Protein AF-A0A4D6HPH3-F1 (afdb_monomer_lite)

Organism: NCBI:txid61858

Structure (mmCIF, N/CA/C/O backbone):
data_AF-A0A4D6HPH3-F1
#
_entry.id   AF-A0A4D6HPH3-F1
#
loop_
_atom_site.group_PDB
_atom_site.id
_atom_site.type_symbol
_atom_site.label_atom_id
_atom_site.label_alt_id
_atom_site.label_comp_id
_atom_site.label_asym_id
_atom_site.label_entity_id
_atom_site.label_seq_id
_atom_site.pdbx_PDB_ins_code
_atom_site.Cartn_x
_atom_site.Cartn_y
_atom_site.Cartn_z
_atom_site.occupancy
_atom_site.B_iso_or_equiv
_atom_site.auth_seq_id
_atom_site.auth_comp_id
_atom_site.auth_asym_id
_atom_site.auth_atom_id
_atom_site.pdbx_PDB_model_num
ATOM 1 N N . MET A 1 1 ? -18.110 3.934 21.668 1.00 61.91 1 MET A N 1
ATOM 2 C CA . MET A 1 1 ? -17.185 5.072 21.456 1.00 61.91 1 MET A CA 1
ATOM 3 C C . MET A 1 1 ? -16.619 4.927 20.052 1.00 61.91 1 MET A C 1
ATOM 5 O O . MET A 1 1 ? -16.589 3.802 19.578 1.00 61.91 1 MET A O 1
ATOM 9 N N . THR A 1 2 ? -16.265 6.006 19.354 1.00 75.25 2 THR A N 1
ATOM 10 C CA . THR A 1 2 ? -15.538 5.900 18.077 1.00 75.25 2 THR A CA 1
ATOM 11 C C . THR A 1 2 ? -14.037 5.918 18.351 1.00 75.25 2 THR A C 1
ATOM 13 O O . THR A 1 2 ? -13.578 6.659 19.225 1.00 75.25 2 THR A O 1
ATOM 16 N N . ARG A 1 3 ? -13.281 5.059 17.659 1.00 83.62 3 ARG A N 1
ATOM 17 C CA . ARG A 1 3 ? -11.817 4.992 17.757 1.00 83.62 3 ARG A CA 1
ATOM 18 C C . ARG A 1 3 ? -11.217 5.499 16.454 1.00 83.62 3 ARG A C 1
ATOM 20 O O . ARG A 1 3 ? -11.610 5.055 15.382 1.00 83.62 3 ARG A O 1
ATOM 27 N N . TYR A 1 4 ? -10.231 6.383 16.556 1.00 85.38 4 TYR A N 1
ATOM 28 C CA . TYR A 1 4 ? -9.434 6.823 15.415 1.00 85.38 4 TYR A CA 1
ATOM 29 C C . TYR A 1 4 ? -8.162 5.981 15.341 1.00 85.38 4 TYR A C 1
ATOM 31 O O . TYR A 1 4 ? -7.408 5.909 16.313 1.00 85.38 4 TYR A O 1
ATOM 39 N N . VAL A 1 5 ? -7.938 5.326 14.205 1.00 85.12 5 VAL A N 1
ATOM 40 C CA . VAL A 1 5 ? -6.792 4.443 13.966 1.00 85.12 5 VAL A CA 1
ATOM 41 C C . VAL A 1 5 ? -6.025 4.951 12.755 1.00 85.12 5 VAL A C 1
ATOM 43 O O . VAL A 1 5 ? -6.610 5.261 11.721 1.00 85.12 5 VAL A O 1
ATOM 46 N N . ARG A 1 6 ? -4.702 5.049 12.885 1.00 85.81 6 ARG A N 1
ATOM 47 C CA . ARG A 1 6 ? -3.815 5.369 11.768 1.00 85.81 6 ARG A CA 1
ATOM 48 C C . ARG A 1 6 ? -3.439 4.079 11.048 1.00 85.81 6 ARG A C 1
ATOM 50 O O . ARG A 1 6 ? -2.815 3.214 11.654 1.00 85.81 6 ARG A O 1
ATOM 57 N N . GLU A 1 7 ? -3.763 3.986 9.766 1.00 84.94 7 GLU A N 1
ATOM 58 C CA . GLU A 1 7 ? -3.456 2.824 8.928 1.00 84.94 7 GLU A CA 1
ATOM 59 C C . GLU A 1 7 ? -2.606 3.233 7.726 1.00 84.94 7 GLU A C 1
ATOM 61 O O . GLU A 1 7 ? -2.793 4.314 7.168 1.00 84.94 7 GLU A O 1
ATOM 66 N N . THR A 1 8 ? -1.663 2.375 7.332 1.00 84.44 8 THR A N 1
ATOM 67 C CA . THR A 1 8 ? -0.870 2.548 6.110 1.00 84.44 8 THR A CA 1
ATOM 68 C C . THR A 1 8 ? -1.175 1.400 5.167 1.00 84.44 8 THR A C 1
ATOM 70 O O . THR A 1 8 ? -0.994 0.243 5.536 1.00 84.44 8 THR A O 1
ATOM 73 N N . HIS A 1 9 ? -1.599 1.738 3.956 1.00 81.50 9 HIS A N 1
ATOM 74 C CA . HIS A 1 9 ? -2.004 0.806 2.915 1.00 81.50 9 HIS A CA 1
ATOM 75 C C . HIS A 1 9 ? -1.086 0.934 1.704 1.00 81.50 9 HIS A C 1
ATOM 77 O O . HIS A 1 9 ? -0.665 2.037 1.351 1.00 81.50 9 HIS A O 1
ATOM 83 N N . CYS A 1 10 ? -0.785 -0.194 1.069 1.00 81.25 10 CYS A N 1
ATOM 84 C CA . CYS A 1 10 ? -0.149 -0.236 -0.244 1.00 81.25 10 CYS A CA 1
ATOM 85 C C . CYS A 1 10 ? -1.237 -0.406 -1.300 1.00 81.25 10 CYS A C 1
ATOM 87 O O . CYS A 1 10 ? -2.137 -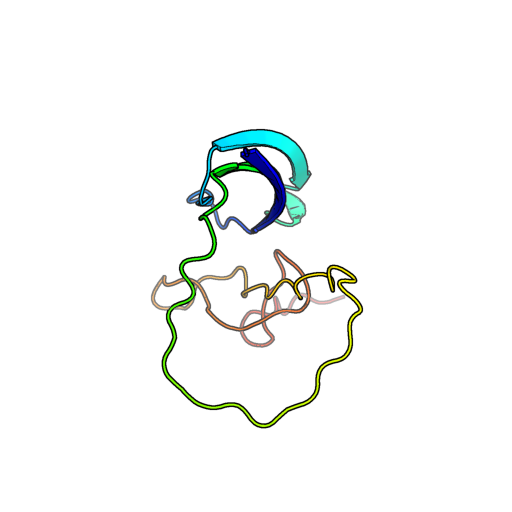1.220 -1.103 1.00 81.25 10 CYS A O 1
ATOM 89 N N . TYR A 1 11 ? -1.156 0.328 -2.404 1.00 77.56 11 TYR A N 1
ATOM 90 C CA . TYR A 1 11 ? -2.092 0.204 -3.518 1.00 77.56 11 TYR A CA 1
ATOM 91 C C . TYR A 1 11 ? -1.323 -0.065 -4.813 1.00 77.56 11 TYR A C 1
ATOM 93 O O . TYR A 1 11 ? -0.283 0.536 -5.057 1.00 77.56 11 TYR A O 1
ATOM 101 N N . SER A 1 12 ? -1.842 -0.949 -5.662 1.00 67.06 12 SER A N 1
ATOM 102 C CA . SER A 1 12 ? -1.213 -1.309 -6.946 1.00 67.06 12 SER A CA 1
ATOM 103 C C . SER A 1 12 ? -1.911 -0.680 -8.159 1.00 67.06 12 SER A C 1
ATOM 105 O O . SER A 1 12 ? -1.563 -0.975 -9.294 1.00 67.06 12 SER A O 1
ATOM 107 N N . GLY A 1 13 ? -2.875 0.218 -7.926 1.00 64.12 13 GLY A N 1
ATOM 108 C CA . GLY A 1 13 ? -3.661 0.894 -8.968 1.00 64.12 13 GLY A CA 1
ATOM 109 C C . GLY A 1 13 ? -5.170 0.760 -8.763 1.00 64.12 13 GLY A C 1
ATOM 110 O O . GLY A 1 13 ? -5.901 1.705 -9.046 1.00 64.12 13 GLY A O 1
ATOM 111 N N . ASP A 1 14 ? -5.618 -0.343 -8.161 1.00 69.44 14 ASP A N 1
ATOM 112 C CA . ASP A 1 14 ? -7.035 -0.617 -7.863 1.00 69.44 14 ASP A CA 1
ATOM 113 C C . ASP A 1 14 ? -7.557 0.056 -6.576 1.00 69.44 14 ASP A C 1
ATOM 115 O O . ASP A 1 14 ? -8.708 -0.122 -6.186 1.00 69.44 14 ASP A O 1
ATOM 119 N N . GLY A 1 15 ? -6.732 0.887 -5.932 1.00 73.75 15 GLY A N 1
ATOM 120 C CA . GLY A 1 15 ? -7.055 1.529 -4.657 1.00 73.75 15 GLY A CA 1
ATOM 121 C C . GLY A 1 15 ? -6.737 0.643 -3.451 1.00 73.75 15 GLY A C 1
ATOM 122 O O . GLY A 1 15 ? -5.888 -0.243 -3.525 1.00 73.75 15 GLY A O 1
ATOM 123 N N . PHE A 1 16 ? -7.358 0.946 -2.312 1.00 78.81 16 PHE A N 1
ATOM 124 C CA . PHE A 1 16 ? -7.213 0.203 -1.060 1.00 78.81 16 PHE A CA 1
ATOM 125 C C . PHE A 1 16 ? -8.539 0.232 -0.295 1.00 78.81 16 PHE A C 1
ATOM 127 O O . PHE A 1 16 ? -9.237 1.248 -0.297 1.00 78.81 16 PHE A O 1
ATOM 134 N N . ASP A 1 17 ? -8.865 -0.872 0.372 1.00 81.75 17 ASP A N 1
ATOM 135 C CA . ASP A 1 17 ? -10.044 -0.983 1.226 1.00 81.75 17 ASP A CA 1
ATOM 136 C C . ASP A 1 17 ? -9.680 -0.712 2.684 1.00 81.75 17 ASP A C 1
ATOM 138 O O . ASP A 1 17 ? -8.655 -1.175 3.191 1.00 81.75 17 ASP A O 1
ATOM 142 N N . VAL A 1 18 ? -10.553 0.016 3.380 1.00 82.88 18 VAL A N 1
ATOM 143 C CA . VAL A 1 18 ? -10.439 0.223 4.824 1.00 82.88 18 VAL A CA 1
ATOM 144 C C . VAL A 1 18 ? -11.704 -0.234 5.526 1.00 82.88 18 VAL A C 1
ATOM 146 O O . VAL A 1 18 ? -12.820 0.046 5.094 1.00 82.88 18 VAL A O 1
ATOM 149 N N . ASP A 1 19 ? -11.523 -0.908 6.656 1.00 80.94 19 ASP A N 1
ATOM 150 C CA . ASP A 1 19 ? -12.622 -1.242 7.554 1.00 80.94 19 ASP A CA 1
ATOM 151 C C . ASP A 1 19 ? -12.937 -0.019 8.428 1.00 80.94 19 ASP A C 1
ATOM 153 O O . ASP A 1 19 ? -12.370 0.150 9.508 1.00 80.94 19 ASP A O 1
ATOM 157 N N . GLY A 1 20 ? -13.757 0.899 7.910 1.00 86.38 20 GLY A N 1
ATOM 158 C CA . GLY A 1 20 ? -14.180 2.115 8.608 1.00 86.38 20 GLY A CA 1
ATOM 159 C C . GLY A 1 20 ? -14.376 3.316 7.685 1.00 86.38 20 GLY A C 1
ATOM 160 O O . GLY A 1 20 ? -14.471 3.182 6.467 1.00 86.38 20 GLY A O 1
ATOM 161 N N . HIS A 1 21 ? -14.452 4.509 8.275 1.00 87.94 21 HIS A N 1
ATOM 162 C CA . HIS A 1 21 ? -14.603 5.758 7.530 1.00 87.94 21 HIS A CA 1
ATOM 163 C C . HIS A 1 21 ? -13.289 6.546 7.526 1.00 87.94 21 HIS A C 1
ATOM 165 O O . HIS A 1 21 ? -12.763 6.888 8.585 1.00 87.94 21 HIS A O 1
ATOM 171 N N . ILE A 1 22 ? -12.750 6.850 6.341 1.00 90.38 22 ILE A N 1
ATOM 172 C CA . ILE A 1 22 ? -11.543 7.678 6.216 1.00 90.38 22 ILE A CA 1
ATOM 173 C C . ILE A 1 22 ? -11.890 9.112 6.619 1.00 90.38 22 ILE A C 1
ATOM 175 O O . ILE A 1 22 ? -12.716 9.767 5.989 1.00 90.38 22 ILE A O 1
ATOM 179 N N . ILE A 1 23 ? -11.233 9.601 7.665 1.00 93.62 23 ILE A N 1
ATOM 180 C CA . ILE A 1 23 ? -11.375 10.972 8.156 1.00 93.62 23 ILE A CA 1
ATOM 181 C C . ILE A 1 23 ? -10.373 11.891 7.467 1.00 93.62 23 ILE A C 1
ATOM 183 O O . ILE A 1 23 ? -10.716 13.005 7.078 1.00 93.62 23 ILE A O 1
ATOM 187 N N . GLU A 1 24 ? -9.135 11.424 7.309 1.00 90.12 24 GLU A N 1
ATOM 188 C CA . GLU A 1 24 ? -8.041 12.239 6.790 1.00 90.12 24 GLU A CA 1
ATOM 189 C C . GLU A 1 24 ? -6.985 11.373 6.094 1.00 90.12 24 GLU A C 1
ATOM 191 O O . GLU A 1 24 ? -6.677 10.270 6.544 1.00 90.12 24 GLU A O 1
ATOM 196 N N . VAL A 1 25 ? -6.396 11.884 5.010 1.00 90.25 25 VAL A N 1
ATOM 197 C CA . VAL A 1 25 ? -5.207 11.293 4.381 1.00 90.25 25 VAL A CA 1
ATOM 198 C C . VAL A 1 25 ? -3.979 12.025 4.914 1.00 90.25 25 VAL A C 1
ATOM 200 O O . VAL A 1 25 ? -3.779 13.200 4.627 1.00 90.25 25 VAL A O 1
ATOM 203 N N . LEU A 1 26 ? -3.158 11.328 5.699 1.00 89.88 26 LEU A N 1
ATOM 204 C CA . LEU A 1 26 ? -1.997 11.899 6.388 1.00 89.88 26 LEU A CA 1
ATOM 205 C C . LEU A 1 26 ? -0.741 11.916 5.512 1.00 89.88 26 LEU A C 1
ATOM 207 O O . LEU A 1 26 ? 0.100 12.801 5.644 1.00 89.88 26 LEU A O 1
ATOM 211 N N . ASN A 1 27 ? -0.574 10.905 4.659 1.00 86.88 27 ASN A N 1
ATOM 212 C CA . ASN A 1 27 ? 0.562 10.802 3.748 1.00 86.88 27 ASN A CA 1
ATOM 213 C C . ASN A 1 27 ? 0.158 10.035 2.490 1.00 86.88 27 ASN A C 1
ATOM 215 O O . ASN A 1 27 ? -0.552 9.039 2.580 1.00 86.88 27 ASN A O 1
ATOM 219 N N . HIS A 1 28 ? 0.650 10.462 1.334 1.00 87.81 28 HIS A N 1
ATOM 220 C CA . HIS A 1 28 ? 0.462 9.771 0.067 1.00 87.81 28 HIS A CA 1
ATOM 221 C C . HIS A 1 28 ? 1.784 9.788 -0.695 1.00 87.81 28 HIS A C 1
ATOM 223 O O . HIS A 1 28 ? 2.324 10.852 -0.994 1.00 87.81 28 HIS A O 1
ATOM 229 N N . SER A 1 29 ? 2.318 8.605 -0.983 1.00 81.25 29 SER A N 1
ATOM 230 C CA . SER A 1 29 ? 3.556 8.435 -1.730 1.00 81.25 29 SER A CA 1
ATOM 231 C C . SER A 1 29 ? 3.280 7.597 -2.965 1.00 81.25 29 SER A C 1
ATOM 233 O O . SER A 1 29 ? 3.138 6.383 -2.868 1.00 81.25 29 SER A O 1
ATOM 235 N N . GLU A 1 30 ? 3.248 8.248 -4.126 1.00 79.62 30 GLU A N 1
ATOM 236 C CA . GLU A 1 30 ? 3.111 7.568 -5.420 1.00 79.62 30 GLU A CA 1
ATOM 237 C C . GLU A 1 30 ? 4.338 6.700 -5.724 1.00 79.62 30 GLU A C 1
ATOM 239 O O . GLU A 1 30 ? 4.206 5.591 -6.230 1.00 79.62 30 GLU A O 1
ATOM 244 N N . LEU A 1 31 ? 5.531 7.167 -5.327 1.00 76.56 31 LEU A N 1
ATOM 245 C CA . LEU A 1 31 ? 6.796 6.446 -5.514 1.00 76.56 31 LEU A CA 1
ATOM 246 C C . LEU A 1 31 ? 6.817 5.090 -4.804 1.00 76.56 31 LEU A C 1
ATOM 248 O O . LEU A 1 31 ? 7.391 4.139 -5.321 1.00 76.56 31 LEU A O 1
ATOM 252 N N . ARG A 1 32 ? 6.214 5.017 -3.613 1.00 71.56 32 ARG A N 1
ATOM 253 C CA . ARG A 1 32 ? 6.105 3.784 -2.818 1.00 71.56 32 ARG A CA 1
ATOM 254 C C . ARG A 1 32 ? 4.736 3.121 -2.949 1.00 71.56 32 ARG A C 1
ATOM 256 O O . ARG A 1 32 ? 4.461 2.166 -2.232 1.00 71.56 32 ARG A O 1
ATOM 263 N N . SER A 1 33 ? 3.873 3.677 -3.802 1.00 81.06 33 SER A N 1
ATOM 264 C CA . SER A 1 33 ? 2.468 3.293 -3.966 1.00 81.06 33 SER A CA 1
ATOM 265 C C . SER A 1 33 ? 1.785 3.038 -2.614 1.00 81.06 33 SER A C 1
ATOM 267 O O . SER A 1 33 ? 1.134 2.022 -2.386 1.00 81.06 33 SER A O 1
ATOM 269 N N . SER A 1 34 ? 2.019 3.956 -1.671 1.00 83.69 34 SER A N 1
ATOM 270 C CA . SER A 1 34 ? 1.639 3.818 -0.265 1.00 83.69 34 SER A CA 1
ATOM 271 C C . SER A 1 34 ? 0.844 5.027 0.194 1.00 83.69 34 SER A C 1
ATOM 273 O O . SER A 1 34 ? 1.176 6.166 -0.153 1.00 83.69 34 SER A O 1
ATOM 275 N N . VAL A 1 35 ? -0.158 4.806 1.028 1.00 87.94 35 VAL A N 1
ATOM 276 C CA . VAL A 1 35 ? -0.996 5.859 1.592 1.00 87.94 35 VAL A CA 1
ATOM 277 C C . VAL A 1 35 ? -1.219 5.602 3.070 1.00 87.94 35 VAL A C 1
ATOM 279 O O . VAL A 1 35 ? -1.500 4.488 3.491 1.00 87.94 35 VAL A O 1
ATOM 282 N N . THR A 1 36 ? -1.077 6.642 3.876 1.00 86.31 36 THR A N 1
ATOM 283 C CA . THR A 1 36 ? -1.375 6.607 5.300 1.00 86.31 36 THR A CA 1
ATOM 284 C C . THR A 1 36 ? -2.620 7.432 5.553 1.00 86.31 36 THR A C 1
ATOM 286 O O . THR A 1 36 ? -2.648 8.622 5.237 1.00 86.31 36 THR A O 1
ATOM 289 N N . VAL A 1 37 ? -3.628 6.818 6.157 1.00 90.25 37 VAL A N 1
ATOM 290 C CA . VAL A 1 37 ? -4.927 7.429 6.434 1.00 90.25 37 VAL A CA 1
ATOM 291 C C . VAL A 1 37 ? -5.279 7.330 7.915 1.00 90.25 37 VAL A C 1
ATOM 293 O O . VAL A 1 37 ? -4.819 6.437 8.628 1.00 90.25 37 VAL A O 1
ATOM 296 N N . LEU A 1 38 ? -6.089 8.272 8.383 1.00 89.50 38 LEU A N 1
ATOM 297 C CA . LEU A 1 38 ? -6.758 8.218 9.673 1.00 89.50 38 LEU A CA 1
ATOM 298 C C . LEU A 1 38 ? -8.176 7.694 9.450 1.00 89.50 38 LEU A C 1
ATOM 300 O O . LEU A 1 38 ? -8.976 8.340 8.772 1.00 89.50 38 LEU A O 1
ATOM 304 N N . VAL A 1 39 ? -8.480 6.532 10.018 1.00 89.69 39 VAL A N 1
ATOM 305 C CA . VAL A 1 39 ? -9.773 5.856 9.885 1.00 89.69 39 VAL A CA 1
ATOM 306 C C . VAL A 1 39 ? -10.520 5.947 11.208 1.00 89.69 39 VAL A C 1
ATOM 308 O O . VAL A 1 39 ? -9.986 5.595 12.260 1.00 89.69 39 VAL A O 1
ATOM 311 N N . GLU A 1 40 ? -11.762 6.412 11.165 1.00 89.38 40 GLU A N 1
ATOM 312 C CA . GLU A 1 40 ? -12.704 6.260 12.267 1.00 89.38 40 GLU A CA 1
ATOM 313 C C . GLU A 1 40 ? -13.344 4.876 12.172 1.00 89.38 40 GLU A C 1
ATOM 315 O O . GLU A 1 40 ? -14.035 4.553 11.201 1.00 89.38 40 GLU A O 1
ATOM 320 N N . LYS A 1 41 ? -13.108 4.054 13.193 1.00 85.69 41 LYS A N 1
ATOM 321 C CA . LYS A 1 41 ? -13.730 2.742 13.343 1.00 85.69 41 LYS A CA 1
ATOM 322 C C . LYS A 1 41 ? -14.770 2.796 14.452 1.00 85.69 41 LYS A C 1
ATOM 324 O O . LYS A 1 41 ? -14.539 3.364 15.529 1.00 85.69 41 LYS A O 1
ATOM 329 N N . ALA A 1 42 ? -15.925 2.193 14.189 1.00 75.88 42 ALA A N 1
ATOM 330 C CA . ALA A 1 42 ? -16.872 1.877 15.243 1.00 75.88 42 ALA A CA 1
ATOM 331 C C . ALA A 1 42 ? -16.211 0.817 16.122 1.00 75.88 42 ALA A C 1
ATOM 333 O O . ALA A 1 42 ? -15.834 -0.235 15.619 1.00 75.88 42 ALA A O 1
ATOM 334 N N . ASP A 1 43 ? -16.018 1.117 17.403 1.00 65.44 43 ASP A N 1
ATOM 335 C CA . ASP A 1 43 ? -15.433 0.174 18.350 1.00 65.44 43 ASP A CA 1
ATOM 336 C C . ASP A 1 43 ? -16.294 -1.099 18.331 1.00 65.44 43 ASP A C 1
ATOM 338 O O . ASP A 1 43 ? -17.475 -1.020 18.704 1.00 65.44 43 ASP A O 1
ATOM 342 N N . PRO A 1 44 ? -15.783 -2.252 17.850 1.00 56.50 44 PRO A N 1
ATOM 343 C CA . PRO A 1 44 ? -16.486 -3.491 18.078 1.00 56.50 44 PRO A CA 1
ATOM 344 C C . PRO A 1 44 ? -16.394 -3.679 19.583 1.00 56.50 44 PRO A C 1
ATOM 346 O O . PRO A 1 44 ? -15.331 -4.018 20.101 1.00 56.50 44 PRO A O 1
ATOM 349 N N . GLN A 1 45 ? -17.483 -3.378 20.298 1.00 47.56 45 GLN A N 1
ATOM 350 C CA . GLN A 1 45 ? -17.625 -3.789 21.685 1.00 47.56 45 GLN A CA 1
ATOM 351 C C . GLN A 1 45 ? -17.188 -5.241 21.725 1.00 47.56 45 GLN A C 1
ATOM 353 O O . GLN A 1 45 ? -17.834 -6.068 21.089 1.00 47.56 45 GLN A O 1
ATOM 358 N N . PHE A 1 46 ? -16.053 -5.474 22.382 1.00 44.03 46 PHE A N 1
ATOM 359 C CA . PHE A 1 46 ? -15.386 -6.750 22.574 1.00 44.03 46 PHE A CA 1
ATOM 360 C C . PHE A 1 46 ? -16.435 -7.863 22.659 1.00 44.03 46 PHE A C 1
ATOM 362 O O . PHE A 1 46 ? -17.014 -8.106 23.720 1.00 44.03 46 PHE A O 1
ATOM 369 N N . VAL A 1 47 ? -16.735 -8.519 21.535 1.00 38.19 47 VAL A N 1
ATOM 370 C CA . VAL A 1 47 ? -17.461 -9.776 21.594 1.00 38.19 47 VAL A CA 1
ATOM 371 C C . VAL A 1 47 ? -16.366 -10.738 21.986 1.00 38.19 47 VAL A C 1
ATOM 373 O O . VAL A 1 47 ? -15.555 -11.161 21.166 1.00 38.19 47 VAL A O 1
ATOM 376 N N . VAL A 1 48 ? -16.246 -10.931 23.298 1.00 43.12 48 VAL A N 1
ATOM 377 C CA . VAL A 1 48 ? -15.461 -12.004 23.885 1.00 43.12 48 VAL A CA 1
ATOM 378 C C . VAL A 1 48 ? -16.101 -13.279 23.346 1.00 43.12 48 VAL A C 1
ATOM 380 O O . VAL A 1 48 ? -17.043 -13.805 23.933 1.00 43.12 48 VAL A O 1
ATOM 383 N N . GLU A 1 49 ? -15.672 -13.735 22.172 1.00 39.97 49 GLU A N 1
ATOM 384 C CA . GLU A 1 49 ? -15.986 -15.083 21.725 1.00 39.97 49 GLU A CA 1
ATOM 385 C C . GLU A 1 49 ? -15.076 -16.010 22.535 1.00 39.97 49 GLU A C 1
ATOM 387 O O . GLU A 1 49 ? -13.972 -16.398 22.159 1.00 39.97 49 GLU A O 1
ATOM 392 N N . GLU A 1 50 ? -15.530 -16.243 23.764 1.00 53.28 50 GLU A N 1
ATOM 393 C CA . GLU A 1 50 ? -15.166 -17.368 24.599 1.00 53.28 50 GLU A CA 1
ATOM 394 C C . GLU A 1 50 ? -15.332 -18.635 23.754 1.00 53.28 50 GLU A C 1
ATOM 396 O O . GLU A 1 50 ? -16.461 -19.012 23.469 1.00 53.28 50 GLU A O 1
ATOM 401 N N . THR A 1 51 ? -14.235 -19.252 23.296 1.00 42.56 51 THR A N 1
ATOM 402 C CA . THR A 1 51 ? -13.984 -20.711 23.346 1.00 42.56 51 THR A CA 1
ATOM 403 C C . THR A 1 51 ? -12.601 -21.045 22.758 1.00 42.56 51 THR A C 1
ATOM 405 O O . THR A 1 51 ? -12.475 -21.317 21.570 1.00 42.56 51 THR A O 1
ATOM 408 N N . ALA A 1 52 ? -11.564 -21.084 23.602 1.00 41.75 52 ALA A N 1
ATOM 409 C CA . ALA A 1 52 ? -10.555 -22.161 23.659 1.00 41.75 52 ALA A CA 1
ATOM 410 C C . ALA A 1 52 ? -9.472 -21.810 24.707 1.00 41.75 52 ALA A C 1
ATOM 412 O O . ALA A 1 52 ? -9.002 -20.673 24.738 1.00 41.75 52 ALA A O 1
ATOM 413 N N . PRO A 1 53 ? -9.080 -22.743 25.595 1.00 42.41 53 PRO A N 1
ATOM 414 C CA . PRO A 1 53 ? -8.262 -22.431 26.763 1.00 42.41 53 PRO A CA 1
ATOM 415 C C . PRO A 1 53 ? -6.797 -22.122 26.413 1.00 42.41 53 PRO A C 1
ATOM 417 O O . PRO A 1 53 ? -6.140 -22.848 25.669 1.00 42.41 53 PRO A O 1
ATOM 420 N N . LEU A 1 54 ? -6.308 -21.042 27.025 1.00 44.44 54 LEU A N 1
ATOM 421 C CA . LEU A 1 54 ? -4.914 -20.593 27.113 1.00 44.44 54 LEU A CA 1
ATOM 422 C C . LEU A 1 54 ? -3.990 -21.667 27.736 1.00 44.44 54 LEU A C 1
ATOM 424 O O . LEU A 1 54 ? -4.461 -22.582 28.416 1.00 44.44 54 LEU A O 1
ATOM 428 N N . PRO A 1 55 ? -2.662 -21.452 27.687 1.00 49.03 55 PRO A N 1
ATOM 429 C CA . PRO A 1 55 ? -2.010 -21.267 28.977 1.00 49.03 55 PRO A CA 1
ATOM 430 C C . PRO A 1 55 ? -1.401 -19.870 29.098 1.00 49.03 55 PRO A C 1
ATOM 432 O O . PRO A 1 55 ? -0.576 -19.433 28.302 1.00 49.03 55 PRO A O 1
ATOM 435 N N . GLU A 1 56 ? -1.897 -19.197 30.131 1.00 49.16 56 GLU A N 1
ATOM 436 C CA . GLU A 1 56 ? -1.287 -18.169 30.967 1.00 49.16 56 GLU A CA 1
ATOM 437 C C . GLU A 1 56 ? 0.107 -17.681 30.553 1.00 49.16 56 GLU A C 1
ATOM 439 O O . GLU A 1 56 ? 1.075 -18.423 30.698 1.00 49.16 56 GLU A O 1
ATOM 444 N N . ARG A 1 57 ? 0.213 -16.386 30.212 1.00 38.69 57 ARG A N 1
ATOM 445 C CA . ARG A 1 57 ? 0.937 -15.381 31.019 1.00 38.69 57 ARG A CA 1
ATOM 446 C C . ARG A 1 57 ? 0.320 -14.002 30.795 1.00 38.69 57 ARG A C 1
ATOM 448 O O . ARG A 1 57 ? 0.444 -13.413 29.730 1.00 38.69 57 ARG A O 1
ATOM 455 N N . VAL A 1 58 ? -0.336 -13.501 31.835 1.00 47.94 58 VAL A N 1
ATOM 456 C CA . VAL A 1 58 ? -0.694 -12.092 31.994 1.00 47.94 58 VAL A CA 1
ATOM 457 C C . VAL A 1 58 ? 0.596 -11.303 32.214 1.00 47.94 58 VAL A C 1
ATOM 459 O O . VAL A 1 58 ? 1.358 -11.568 33.145 1.00 47.94 58 VAL A O 1
ATOM 462 N N . SER A 1 59 ? 0.850 -10.332 31.350 1.00 45.47 59 SER A N 1
ATOM 463 C CA . SER A 1 59 ? 1.641 -9.156 31.689 1.00 45.47 59 SER A CA 1
ATOM 464 C C . SER A 1 59 ? 0.953 -7.971 31.035 1.00 45.47 59 SER A C 1
ATOM 466 O O . SER A 1 59 ? 0.931 -7.819 29.818 1.00 45.47 59 SER A O 1
ATOM 468 N N . ASP A 1 60 ? 0.289 -7.236 31.913 1.00 49.16 60 ASP A N 1
ATOM 469 C CA . ASP A 1 60 ? -0.208 -5.882 31.770 1.00 49.16 60 ASP A CA 1
ATOM 470 C C . ASP A 1 60 ? 0.922 -4.980 31.251 1.00 49.16 60 ASP A C 1
ATOM 472 O O . ASP A 1 60 ? 1.805 -4.585 32.003 1.00 49.16 60 ASP A O 1
ATOM 476 N N . ASP A 1 61 ? 0.941 -4.756 29.941 1.00 35.94 61 ASP A N 1
ATOM 477 C CA . ASP A 1 61 ? 1.573 -3.610 29.293 1.00 35.94 61 ASP A CA 1
ATOM 478 C C . ASP A 1 61 ? 0.927 -3.493 27.908 1.00 35.94 61 ASP A C 1
ATOM 480 O O . ASP A 1 61 ? 1.356 -4.098 26.926 1.00 35.94 61 ASP A O 1
ATOM 484 N N . THR A 1 62 ? -0.197 -2.774 27.831 1.00 45.69 62 THR A N 1
ATOM 485 C CA . THR A 1 62 ? -0.765 -2.375 26.535 1.00 45.69 62 THR A CA 1
ATOM 486 C C . THR A 1 62 ? 0.085 -1.230 25.978 1.00 45.69 62 THR A C 1
ATOM 488 O O . THR A 1 62 ? -0.403 -0.130 25.736 1.00 45.69 62 THR A O 1
ATOM 491 N N . GLN A 1 63 ? 1.385 -1.462 25.780 1.00 42.53 63 GLN A N 1
ATOM 492 C CA . GLN A 1 63 ? 2.071 -0.837 24.667 1.00 42.53 63 GLN A CA 1
ATOM 493 C C . GLN A 1 63 ? 1.395 -1.399 23.424 1.00 42.53 63 GLN A C 1
ATOM 495 O O . GLN A 1 63 ? 1.497 -2.594 23.135 1.00 42.53 63 GLN A O 1
ATOM 500 N N . GLU A 1 64 ? 0.671 -0.534 22.716 1.00 49.34 64 GLU A N 1
ATOM 501 C CA . GLU A 1 64 ? 0.294 -0.725 21.322 1.00 49.34 64 GLU A CA 1
ATOM 502 C C . GLU A 1 64 ? 1.577 -1.067 20.556 1.00 49.34 64 GLU A C 1
ATOM 504 O O . GLU A 1 64 ? 2.302 -0.197 20.075 1.00 49.34 64 GLU A O 1
ATOM 509 N N . SER A 1 65 ? 1.932 -2.353 20.548 1.00 43.53 65 SER A N 1
ATOM 510 C CA . SER A 1 65 ? 3.055 -2.861 19.785 1.00 43.53 65 SER A CA 1
ATOM 511 C C . SER A 1 65 ? 2.741 -2.464 18.353 1.00 43.53 65 SER A C 1
ATOM 513 O O . SER A 1 65 ? 1.620 -2.747 17.914 1.00 43.53 65 SER A O 1
ATOM 515 N N . PRO A 1 66 ? 3.646 -1.758 17.649 1.00 48.09 66 PRO A N 1
ATOM 516 C CA . PRO A 1 66 ? 3.381 -1.352 16.282 1.00 48.09 66 PRO A CA 1
ATOM 517 C C . PRO A 1 66 ? 2.985 -2.622 15.544 1.00 48.09 66 PRO A C 1
ATOM 519 O O . PRO A 1 66 ? 3.774 -3.570 15.510 1.00 48.09 66 PRO A O 1
ATOM 522 N N . GLN A 1 67 ? 1.734 -2.693 15.072 1.00 53.97 67 GLN A N 1
ATOM 523 C CA . GLN A 1 67 ? 1.292 -3.833 14.285 1.00 53.97 67 GLN A CA 1
ATOM 524 C C . GLN A 1 67 ? 2.319 -3.953 13.174 1.00 53.97 67 GLN A C 1
ATOM 526 O O . GLN A 1 67 ? 2.502 -3.003 12.412 1.00 53.97 67 GLN A O 1
ATOM 531 N N . LYS A 1 68 ? 3.092 -5.044 13.184 1.00 59.50 68 LYS A N 1
ATOM 532 C CA . LYS A 1 68 ? 4.132 -5.260 12.190 1.00 59.50 68 LYS A CA 1
ATOM 533 C C . LYS A 1 68 ? 3.404 -5.269 10.854 1.00 59.50 68 LYS A C 1
ATOM 535 O O . LYS A 1 68 ? 2.688 -6.221 10.564 1.00 59.50 68 LYS A O 1
ATOM 540 N N . LEU A 1 69 ? 3.519 -4.173 10.109 1.00 68.94 69 LEU A N 1
ATOM 541 C CA . LEU A 1 69 ? 2.888 -4.042 8.809 1.00 68.94 69 LEU A CA 1
ATOM 542 C C . LEU A 1 69 ? 3.546 -5.091 7.916 1.00 68.94 69 LEU A C 1
ATOM 544 O O . LEU A 1 69 ? 4.757 -5.054 7.701 1.00 68.94 69 LEU A O 1
ATOM 548 N N . ILE A 1 70 ? 2.760 -6.077 7.496 1.00 75.00 70 ILE A N 1
ATOM 549 C CA . ILE A 1 70 ? 3.191 -7.061 6.512 1.00 75.00 70 ILE A CA 1
ATOM 550 C C . ILE A 1 70 ? 2.904 -6.430 5.157 1.00 75.00 70 ILE A C 1
ATOM 552 O O . ILE A 1 70 ? 1.752 -6.134 4.840 1.00 75.0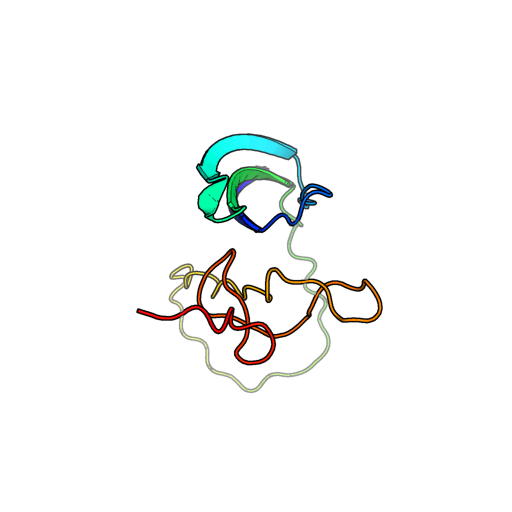0 70 ILE A O 1
ATOM 556 N N . PHE A 1 71 ? 3.954 -6.183 4.384 1.00 80.31 71 PHE A N 1
ATOM 557 C CA . PHE A 1 71 ? 3.836 -5.678 3.024 1.00 80.31 71 PHE A CA 1
ATOM 558 C C . PHE A 1 71 ? 3.960 -6.834 2.044 1.00 80.31 71 PHE A C 1
ATOM 560 O O . PHE A 1 71 ? 4.698 -7.783 2.300 1.00 80.31 71 PHE A O 1
ATOM 567 N N . PHE A 1 72 ? 3.259 -6.746 0.918 1.00 84.25 72 PHE A N 1
ATOM 568 C CA . PHE A 1 72 ? 3.345 -7.726 -0.158 1.00 84.25 72 PHE A CA 1
ATOM 569 C C . PHE A 1 72 ? 4.008 -7.119 -1.388 1.00 84.25 72 PHE A C 1
ATOM 571 O O . PHE A 1 72 ? 3.928 -5.915 -1.630 1.00 84.25 72 PHE A O 1
ATOM 578 N N . CYS A 1 73 ? 4.669 -7.977 -2.157 1.00 84.50 73 CYS A N 1
ATOM 579 C CA . CYS A 1 73 ? 5.373 -7.623 -3.375 1.00 84.50 73 CYS A CA 1
ATOM 580 C C . CYS A 1 73 ? 4.468 -6.849 -4.344 1.00 84.50 73 CYS A C 1
ATOM 582 O O . CYS A 1 73 ? 3.458 -7.368 -4.817 1.00 84.50 73 CYS A O 1
ATOM 584 N N . ASN A 1 74 ? 4.896 -5.651 -4.733 1.00 81.06 74 ASN A N 1
ATOM 585 C CA . ASN A 1 74 ? 4.136 -4.764 -5.618 1.00 81.06 74 ASN A CA 1
ATOM 586 C C . ASN A 1 74 ? 4.270 -5.118 -7.116 1.00 81.06 74 ASN A C 1
ATOM 588 O O . ASN A 1 74 ? 4.360 -4.241 -7.970 1.00 81.06 74 ASN A O 1
ATOM 592 N N . ALA A 1 75 ? 4.382 -6.401 -7.453 1.00 81.69 75 ALA A N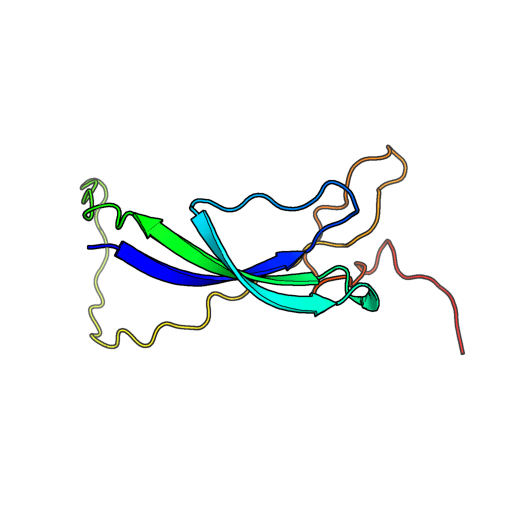 1
ATOM 593 C CA . ALA A 1 75 ? 4.539 -6.843 -8.837 1.00 81.69 75 ALA A CA 1
ATOM 594 C C . ALA A 1 75 ? 3.515 -7.920 -9.174 1.00 81.69 75 ALA A C 1
ATOM 596 O O . ALA A 1 75 ? 3.192 -8.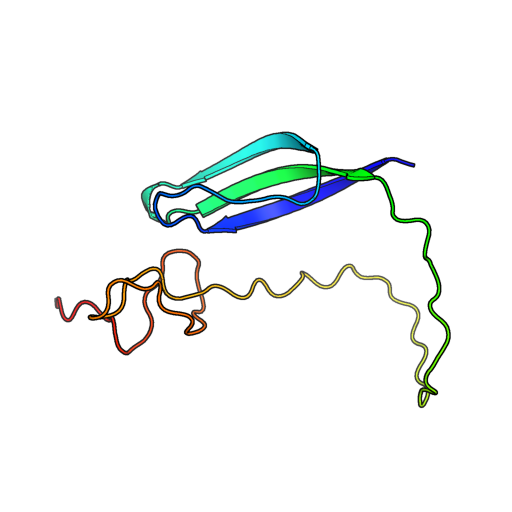766 -8.339 1.00 81.69 75 ALA A O 1
ATOM 597 N N . GLU A 1 76 ? 3.032 -7.884 -10.409 1.00 82.38 76 GLU A N 1
ATOM 598 C CA . GLU A 1 76 ? 2.159 -8.905 -10.969 1.00 82.38 76 GLU A CA 1
ATOM 599 C C . GLU A 1 76 ? 2.983 -10.132 -11.371 1.00 82.38 76 GLU A C 1
ATOM 601 O O . GLU A 1 76 ? 4.111 -10.037 -11.861 1.00 82.38 76 GLU A O 1
ATOM 606 N N . THR A 1 77 ? 2.421 -11.305 -11.122 1.00 82.12 77 THR A N 1
ATOM 607 C CA . THR A 1 77 ? 2.930 -12.587 -11.604 1.00 82.12 77 THR A CA 1
ATOM 608 C C . THR A 1 77 ? 2.722 -12.701 -13.116 1.00 82.12 77 THR A C 1
ATOM 610 O O . THR A 1 77 ? 1.963 -11.943 -13.715 1.00 82.12 77 THR A O 1
ATOM 613 N N . SER A 1 78 ? 3.376 -13.672 -13.762 1.00 79.56 78 SER A N 1
ATOM 614 C CA . SER A 1 78 ? 3.210 -13.911 -15.206 1.00 79.56 78 SER A CA 1
ATOM 615 C C . SER A 1 78 ? 1.771 -14.249 -15.617 1.00 79.56 78 SER A C 1
ATOM 617 O O . SER A 1 78 ? 1.419 -14.071 -16.780 1.00 79.56 78 SER A O 1
ATOM 619 N N . ASP A 1 79 ? 0.953 -14.708 -14.670 1.00 82.75 79 ASP A N 1
ATOM 620 C CA . ASP A 1 79 ? -0.470 -14.999 -14.844 1.00 82.75 79 ASP A CA 1
ATOM 621 C C . ASP A 1 79 ? -1.365 -13.749 -14.694 1.00 82.75 79 ASP A C 1
ATOM 623 O O . ASP A 1 79 ? -2.574 -13.829 -14.902 1.00 82.75 79 ASP A O 1
ATOM 627 N N . GLY A 1 80 ? -0.784 -12.583 -14.378 1.00 78.88 80 GLY A N 1
ATOM 628 C CA . GLY A 1 80 ? -1.500 -11.317 -14.181 1.00 78.88 80 GLY A CA 1
ATOM 629 C C . GLY A 1 80 ? -2.097 -11.139 -12.781 1.00 78.88 80 GLY A C 1
ATOM 630 O O . GLY A 1 80 ? -2.853 -10.204 -12.553 1.00 78.88 80 GLY A O 1
ATOM 631 N N . GLU A 1 81 ? -1.789 -12.029 -11.834 1.00 80.81 81 GLU A N 1
ATOM 632 C CA . GLU A 1 81 ? -2.234 -11.904 -10.439 1.00 80.81 81 GLU A CA 1
ATOM 633 C C . GLU A 1 81 ? -1.186 -11.183 -9.582 1.00 80.81 81 GLU A C 1
ATOM 635 O O . GLU A 1 81 ? 0.016 -11.359 -9.793 1.00 80.81 81 GLU A O 1
ATOM 640 N N . GLN A 1 82 ? -1.608 -10.422 -8.568 1.00 80.06 82 GLN A N 1
ATOM 641 C CA . GLN A 1 82 ? -0.686 -9.736 -7.659 1.00 80.06 82 GLN A CA 1
ATOM 642 C C . GLN A 1 82 ? 0.152 -10.731 -6.840 1.00 80.06 82 GLN A C 1
ATOM 644 O O . GLN A 1 82 ? -0.353 -11.703 -6.276 1.00 80.06 82 GLN A O 1
ATOM 649 N N . CYS A 1 83 ? 1.458 -10.477 -6.740 1.00 82.88 83 CYS A N 1
ATOM 650 C CA . CYS A 1 83 ? 2.354 -11.326 -5.969 1.00 82.88 83 CYS A CA 1
ATOM 651 C C . CYS A 1 83 ? 2.085 -11.224 -4.460 1.00 82.88 83 CYS A C 1
ATOM 653 O O . CYS A 1 83 ? 2.144 -10.151 -3.867 1.00 82.88 83 CYS A O 1
ATOM 655 N N . THR A 1 84 ? 1.886 -12.371 -3.812 1.00 82.75 84 THR A N 1
ATOM 656 C CA . THR A 1 84 ? 1.568 -12.473 -2.377 1.00 82.75 84 THR A CA 1
ATOM 657 C C . THR A 1 84 ? 2.793 -12.682 -1.482 1.00 82.75 84 THR A C 1
ATOM 659 O O . THR A 1 84 ? 2.657 -13.042 -0.314 1.00 82.75 84 THR A O 1
ATOM 662 N N . ARG A 1 85 ? 4.015 -12.500 -2.003 1.00 83.50 85 ARG A N 1
ATOM 663 C CA . ARG A 1 85 ? 5.232 -12.648 -1.188 1.00 83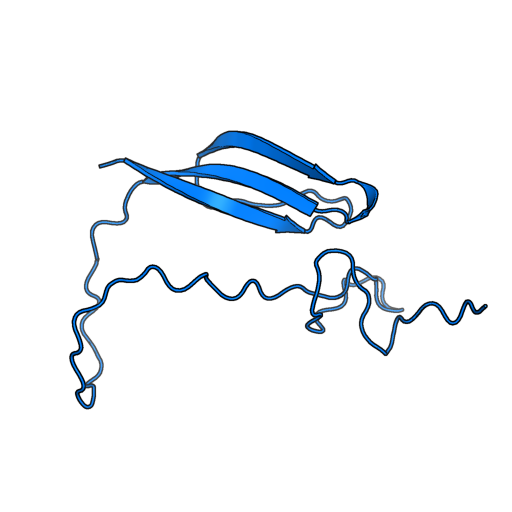.50 85 ARG A CA 1
ATOM 664 C C . ARG A 1 85 ? 5.431 -11.450 -0.282 1.00 83.50 85 ARG A C 1
ATOM 666 O O . ARG A 1 85 ? 5.356 -10.321 -0.754 1.00 83.50 85 ARG A O 1
ATOM 673 N N . GLU A 1 86 ? 5.747 -11.720 0.979 1.00 84.56 86 GLU A N 1
ATOM 674 C CA . GLU A 1 86 ? 6.060 -10.689 1.964 1.00 84.56 86 GLU A CA 1
ATOM 675 C C . GLU A 1 86 ? 7.353 -9.944 1.598 1.00 84.56 86 GLU A C 1
ATOM 677 O O . GLU A 1 86 ? 8.328 -10.553 1.144 1.00 84.56 86 GLU A O 1
ATOM 682 N N . VAL A 1 87 ? 7.349 -8.629 1.801 1.00 82.00 87 VAL A N 1
ATOM 683 C CA . VAL A 1 87 ? 8.486 -7.721 1.601 1.00 82.00 87 VAL A CA 1
ATOM 684 C C . VAL A 1 87 ? 8.647 -6.809 2.817 1.00 82.00 87 VAL A C 1
ATOM 686 O O . VAL A 1 87 ? 7.735 -6.667 3.634 1.00 82.00 87 VAL A O 1
ATOM 689 N N . GLU A 1 88 ? 9.830 -6.214 2.963 1.00 79.94 88 GLU A N 1
ATOM 690 C CA . GLU A 1 88 ? 10.154 -5.388 4.131 1.00 79.94 88 GLU A CA 1
ATOM 691 C C . GLU A 1 88 ? 9.542 -3.984 4.049 1.00 79.94 88 GLU A C 1
ATOM 693 O O . GLU A 1 88 ? 9.193 -3.405 5.079 1.00 79.94 88 GLU A O 1
ATOM 698 N N . GLU A 1 89 ? 9.366 -3.449 2.836 1.00 74.69 89 GLU A N 1
ATOM 699 C CA . GLU A 1 89 ? 8.825 -2.110 2.605 1.00 74.69 89 GLU A CA 1
ATOM 700 C C . GLU A 1 89 ? 7.644 -2.111 1.624 1.00 74.69 89 GLU A C 1
ATOM 702 O O . GLU A 1 89 ? 7.581 -2.870 0.660 1.00 74.69 89 GLU A O 1
ATOM 707 N N . CYS A 1 90 ? 6.696 -1.201 1.851 1.00 76.12 90 CYS A N 1
ATOM 708 C CA . CYS A 1 90 ? 5.600 -0.955 0.920 1.00 76.12 90 CYS A CA 1
ATOM 709 C C . CYS A 1 90 ? 6.122 -0.477 -0.442 1.00 76.12 90 CYS A C 1
ATOM 711 O O . CYS A 1 90 ? 6.974 0.414 -0.504 1.00 76.12 90 CYS A O 1
ATOM 713 N N . GLY A 1 91 ? 5.587 -1.053 -1.518 1.00 74.56 91 GLY A N 1
ATOM 714 C CA . GLY A 1 91 ? 6.021 -0.770 -2.886 1.00 74.56 91 GLY A CA 1
ATOM 715 C C . GLY A 1 91 ? 7.252 -1.566 -3.325 1.00 74.56 91 GLY A C 1
ATOM 716 O O . GLY A 1 91 ? 7.610 -1.507 -4.502 1.00 74.56 91 GLY A O 1
ATOM 717 N N . ASP A 1 92 ? 7.869 -2.328 -2.418 1.00 79.81 92 ASP A N 1
ATOM 718 C CA . ASP A 1 92 ? 9.027 -3.154 -2.730 1.00 79.81 92 ASP A CA 1
ATOM 719 C C . ASP A 1 92 ? 8.637 -4.420 -3.509 1.00 79.81 92 ASP A C 1
ATOM 721 O O . ASP A 1 92 ? 7.470 -4.842 -3.559 1.00 79.81 92 ASP A O 1
ATOM 725 N N . ARG A 1 93 ? 9.627 -5.034 -4.154 1.00 83.19 93 ARG A N 1
ATOM 726 C CA . ARG A 1 93 ? 9.453 -6.262 -4.928 1.00 83.19 93 ARG A CA 1
ATOM 727 C C . ARG A 1 93 ? 10.197 -7.401 -4.257 1.00 83.1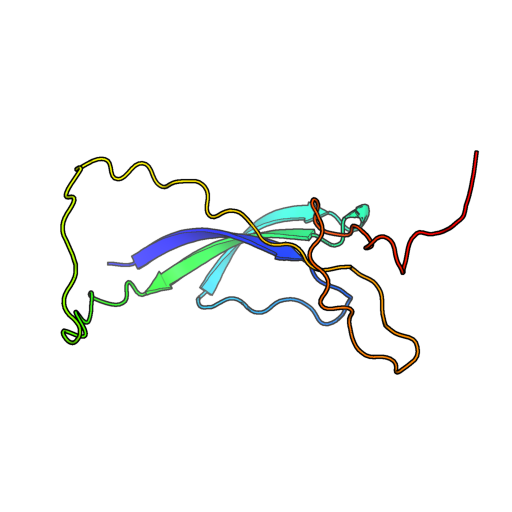9 93 ARG A C 1
ATOM 729 O O . ARG A 1 93 ? 11.334 -7.263 -3.829 1.00 83.19 93 ARG A O 1
ATOM 736 N N . CYS A 1 94 ? 9.559 -8.565 -4.199 1.00 85.00 94 CYS A N 1
ATOM 737 C CA . CYS A 1 94 ? 10.228 -9.752 -3.685 1.00 85.00 94 CYS A CA 1
ATOM 738 C C . CYS A 1 94 ? 11.414 -10.141 -4.579 1.00 85.00 94 CYS A C 1
ATOM 740 O O . CYS A 1 94 ? 11.470 -9.777 -5.751 1.00 85.00 94 CYS A O 1
ATOM 742 N N . TRP A 1 95 ? 12.308 -10.976 -4.053 1.00 84.12 95 TRP A N 1
ATOM 743 C CA . TRP A 1 95 ? 13.496 -11.489 -4.749 1.00 84.12 95 TRP A CA 1
ATOM 744 C C . TRP A 1 95 ? 13.221 -12.180 -6.102 1.00 84.12 95 TRP A C 1
ATOM 746 O O . TRP A 1 95 ? 14.143 -12.381 -6.880 1.00 84.12 95 TRP A O 1
ATOM 756 N N . GLN A 1 96 ? 11.973 -12.562 -6.398 1.00 81.62 96 GLN A N 1
ATOM 757 C CA . GLN A 1 96 ? 11.583 -13.114 -7.708 1.00 81.62 96 GLN A CA 1
ATOM 758 C C . GLN A 1 96 ? 11.167 -12.056 -8.726 1.00 81.62 96 GLN A C 1
ATOM 760 O O . GLN A 1 96 ? 11.113 -12.341 -9.916 1.00 81.62 96 GLN A O 1
ATOM 765 N N . HIS A 1 97 ? 10.852 -10.858 -8.252 1.00 79.94 97 HIS A N 1
ATOM 766 C CA . HIS A 1 97 ? 10.482 -9.699 -9.052 1.00 79.94 97 HIS A CA 1
ATOM 767 C C . HIS A 1 97 ? 11.486 -8.563 -8.852 1.00 79.94 97 HIS A C 1
ATOM 769 O O . HIS A 1 97 ? 11.156 -7.396 -9.070 1.00 79.94 97 HIS A O 1
ATOM 775 N N . THR A 1 98 ? 12.715 -8.889 -8.443 1.00 70.69 98 THR A N 1
ATOM 776 C CA . THR A 1 98 ? 13.818 -7.938 -8.489 1.00 70.69 98 THR A CA 1
ATOM 777 C C . THR A 1 98 ? 13.939 -7.472 -9.924 1.00 70.69 98 THR A C 1
ATOM 779 O O . THR A 1 98 ? 14.110 -8.281 -10.835 1.00 70.69 98 THR A O 1
ATOM 782 N N . LEU A 1 99 ? 13.817 -6.164 -10.132 1.00 64.69 99 LEU A N 1
ATOM 783 C CA . LEU A 1 99 ? 14.373 -5.572 -11.332 1.00 64.69 99 LEU A CA 1
ATOM 784 C C . LEU A 1 99 ? 15.871 -5.850 -11.233 1.00 64.69 99 LEU A C 1
ATOM 786 O O . LEU A 1 99 ? 16.569 -5.202 -10.457 1.00 64.69 99 LEU A O 1
ATOM 790 N N . GLU A 1 100 ? 16.350 -6.867 -11.946 1.00 56.97 100 GLU A N 1
ATOM 791 C CA . GLU A 1 100 ? 17.738 -6.879 -12.388 1.00 56.97 100 GLU A CA 1
ATOM 792 C C . GLU A 1 100 ? 17.896 -5.643 -13.271 1.00 56.97 100 GLU A C 1
ATOM 794 O O . GLU A 1 100 ? 17.593 -5.660 -14.458 1.00 56.97 100 GLU A O 1
ATOM 799 N N . ASN A 1 101 ? 18.196 -4.523 -12.626 1.00 44.53 101 ASN A N 1
ATOM 800 C CA . ASN A 1 101 ? 18.710 -3.315 -13.235 1.00 44.53 101 ASN A CA 1
ATOM 801 C C . ASN A 1 101 ? 19.398 -2.545 -12.091 1.00 44.53 101 ASN A C 1
ATOM 803 O O . ASN A 1 101 ? 18.758 -1.768 -11.388 1.00 44.53 101 ASN A O 1
ATOM 807 N N . GLU A 1 102 ? 20.547 -3.024 -11.617 1.00 49.38 102 GLU A N 1
ATOM 808 C CA . GLU A 1 102 ? 21.881 -2.778 -12.195 1.00 49.38 102 GLU A CA 1
ATOM 809 C C . GLU A 1 102 ? 22.345 -1.321 -11.980 1.00 49.38 102 GLU A C 1
ATOM 811 O O . GLU A 1 102 ? 21.693 -0.388 -12.442 1.00 49.38 102 GLU A O 1
ATOM 816 N N . GLU A 1 103 ? 23.510 -1.224 -11.312 1.00 43.16 103 GLU A N 1
ATOM 817 C CA . GLU A 1 103 ? 24.536 -0.152 -11.328 1.00 43.16 103 GLU A CA 1
ATOM 818 C C . GLU A 1 103 ? 24.421 1.072 -10.398 1.00 43.16 103 GLU A C 1
ATOM 820 O O . GLU A 1 103 ? 23.533 1.937 -10.562 1.00 43.16 103 GLU A O 1
#

Radius of gyration: 18.06 Å; chains: 1; bounding box: 42×35×47 Å

Sequence (103 aa):
MTRYVRETHCYSGDGFDVDGHIIEVLNHSELRSSVTVLVEKADPQFVVEETAPLPERVSDDTQESPQKLIFFCNAETSDGEQCTREVEECGDRCWQHTLENEE

pLDDT: mean 71.27, std 16.85, range [35.94, 93.62]

Foldseek 3Di:
DKDKDKDKDADLPPDDDDQAAFPAWPDQDPPLSMTITIGTHDPPPPPPPDDDDDDDDDDPDPPVPPPQDFEFASDADPVRHGGGDTDNGRSHHPPVPPPPDDD

Secondary structure (DSSP, 8-state):
-EEEEEEEEE-SSS----SSEEEEEEEEETTTTEEEEEEEEE---------S------------------EE--SB-TTSPBP--EESSTT---TTS------